Protein AF-A0A9D1AEM1-F1 (afdb_monomer_lite)

Radius of gyration: 35.92 Å; chains: 1; bounding box: 69×34×89 Å

Structure (mmCIF, N/CA/C/O backbone):
data_AF-A0A9D1AEM1-F1
#
_entry.id   AF-A0A9D1AEM1-F1
#
loop_
_atom_site.group_PDB
_atom_site.id
_atom_site.type_symbol
_atom_site.label_atom_id
_atom_site.label_alt_id
_atom_site.label_comp_id
_atom_site.label_asym_id
_atom_site.label_entity_id
_atom_site.label_seq_id
_atom_site.pdbx_PDB_ins_code
_atom_site.Cartn_x
_atom_site.Cartn_y
_atom_site.Cartn_z
_atom_site.occupancy
_atom_site.B_iso_or_equiv
_atom_site.auth_seq_id
_atom_site.auth_comp_id
_atom_site.auth_asym_id
_atom_site.auth_atom_id
_atom_site.pdbx_PDB_model_num
ATOM 1 N N . MET A 1 1 ? -1.790 3.942 17.265 1.00 52.81 1 MET A N 1
ATOM 2 C CA . MET A 1 1 ? -1.282 2.818 18.084 1.00 52.81 1 MET A CA 1
ATOM 3 C C . MET A 1 1 ? -2.485 2.008 18.513 1.00 52.81 1 MET A C 1
ATOM 5 O O . MET A 1 1 ? -3.349 2.574 19.169 1.00 52.81 1 MET A O 1
ATOM 9 N N . ALA A 1 2 ? -2.588 0.746 18.096 1.00 59.66 2 ALA A N 1
ATOM 10 C CA . ALA A 1 2 ? -3.672 -0.113 18.560 1.00 59.66 2 ALA A CA 1
ATOM 11 C C . ALA A 1 2 ? -3.522 -0.324 20.075 1.00 59.66 2 ALA A C 1
ATOM 13 O O . ALA A 1 2 ? -2.463 -0.741 20.543 1.00 59.66 2 ALA A O 1
ATOM 14 N N . LEU A 1 3 ? -4.557 0.016 20.840 1.00 67.25 3 LEU A N 1
ATOM 15 C CA . LEU A 1 3 ? -4.597 -0.224 22.279 1.00 67.25 3 LEU A CA 1
ATOM 16 C C . LEU A 1 3 ? -4.758 -1.732 22.514 1.00 67.25 3 LEU A C 1
ATOM 18 O O . LEU A 1 3 ? -5.859 -2.265 22.420 1.00 67.25 3 LEU A O 1
ATOM 22 N N . SER A 1 4 ? -3.663 -2.437 22.807 1.00 78.25 4 SER A N 1
ATOM 23 C CA . SER A 1 4 ? -3.726 -3.845 23.209 1.00 78.25 4 SER A CA 1
ATOM 24 C C . SER A 1 4 ? -4.130 -3.945 24.681 1.00 78.25 4 SER A C 1
ATOM 26 O O . SER A 1 4 ? -3.297 -3.786 25.576 1.00 78.25 4 SER A O 1
ATOM 28 N N . LEU A 1 5 ? -5.409 -4.197 24.942 1.00 83.56 5 LEU A N 1
ATOM 29 C CA . LEU A 1 5 ? -5.919 -4.470 26.286 1.00 83.56 5 LEU A CA 1
ATOM 30 C C . LEU A 1 5 ? -6.2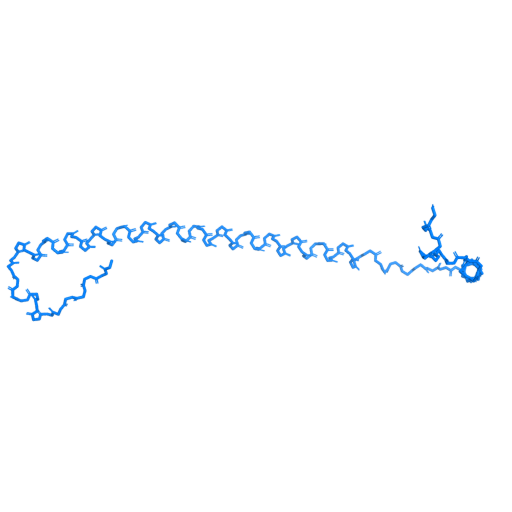31 -5.961 26.421 1.00 83.56 5 LEU A C 1
ATOM 32 O O . LEU A 1 5 ? -6.746 -6.577 25.492 1.00 83.56 5 LEU A O 1
ATOM 36 N N . SER A 1 6 ? -5.933 -6.541 27.586 1.00 87.38 6 SER A N 1
ATOM 37 C CA . SER A 1 6 ? -6.355 -7.916 27.893 1.00 87.38 6 SER A CA 1
ATOM 38 C C . SER A 1 6 ? -7.814 -7.960 28.354 1.00 87.38 6 SER A C 1
ATOM 40 O O . SER A 1 6 ? -8.319 -6.991 28.925 1.00 87.38 6 SER A O 1
ATOM 42 N N . GLU A 1 7 ? -8.481 -9.103 28.186 1.00 85.06 7 GLU A N 1
ATOM 43 C CA . GLU A 1 7 ? -9.870 -9.311 28.634 1.00 85.06 7 GLU A CA 1
ATOM 44 C C . GLU A 1 7 ? -10.050 -8.973 30.123 1.00 85.06 7 GLU A C 1
ATOM 46 O O . GLU A 1 7 ? -10.925 -8.191 30.485 1.00 85.06 7 GLU A O 1
ATOM 51 N N . LYS A 1 8 ? -9.116 -9.412 30.981 1.00 88.31 8 LYS A N 1
ATOM 52 C CA . LYS A 1 8 ? -9.105 -9.094 32.423 1.00 88.31 8 LYS A CA 1
ATOM 53 C C . LYS A 1 8 ? -8.998 -7.596 32.731 1.00 88.31 8 LYS A C 1
ATOM 55 O O . LYS A 1 8 ? -9.362 -7.166 33.825 1.00 88.31 8 LYS A O 1
ATOM 60 N N . GLN A 1 9 ? -8.423 -6.799 31.830 1.00 86.94 9 GLN A N 1
ATOM 61 C CA . GLN A 1 9 ? -8.361 -5.342 31.977 1.00 86.94 9 GLN A CA 1
ATOM 62 C C . GLN A 1 9 ? -9.646 -4.666 31.498 1.00 86.94 9 GLN A C 1
ATOM 64 O O . GLN A 1 9 ? -10.020 -3.638 32.060 1.00 86.94 9 GLN A O 1
ATOM 69 N N . LEU A 1 10 ? -10.327 -5.240 30.504 1.00 85.81 10 LEU A N 1
ATOM 70 C CA . LEU A 1 10 ? -11.618 -4.759 30.015 1.00 85.81 10 LEU A CA 1
ATOM 71 C C . LEU A 1 10 ? -12.739 -5.034 31.024 1.00 85.81 10 LEU A C 1
ATOM 73 O O . LEU A 1 10 ? -13.519 -4.132 31.311 1.00 85.81 10 LEU A O 1
ATOM 77 N N . GLU A 1 11 ? -12.762 -6.220 31.637 1.00 87.38 11 GLU A N 1
ATOM 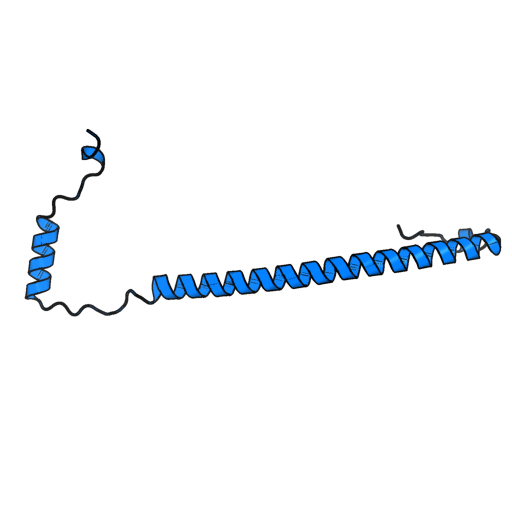78 C CA . GLU A 1 11 ? -13.756 -6.608 32.655 1.00 87.38 11 GLU A CA 1
ATOM 79 C C . GLU A 1 11 ? -13.760 -5.693 33.889 1.00 87.38 11 GLU A C 1
ATOM 81 O O . GLU A 1 11 ? -14.787 -5.513 34.538 1.00 87.38 11 GLU A O 1
ATOM 86 N N . LYS A 1 12 ? -12.611 -5.090 34.216 1.00 91.44 12 LYS A N 1
ATOM 87 C CA . LYS A 1 12 ? -12.465 -4.161 35.348 1.00 91.44 12 LYS A CA 1
ATOM 88 C C . LYS A 1 12 ? -12.922 -2.736 35.032 1.00 91.44 12 LYS A C 1
ATOM 90 O O . LYS A 1 12 ? -12.994 -1.916 35.947 1.00 91.44 12 LYS A O 1
ATOM 95 N N . ARG A 1 13 ? -13.174 -2.406 33.761 1.00 90.81 13 ARG A N 1
ATOM 96 C CA . ARG A 1 13 ? -13.575 -1.057 33.343 1.00 90.81 13 ARG A CA 1
ATOM 97 C C . ARG A 1 13 ? -15.083 -0.882 33.404 1.00 90.81 13 ARG A C 1
ATOM 99 O O . ARG A 1 13 ? -15.859 -1.804 33.172 1.00 90.81 13 ARG A O 1
ATOM 106 N N . ASN A 1 14 ? -15.503 0.345 33.694 1.00 93.31 14 ASN A N 1
ATOM 107 C CA . ASN A 1 14 ? -16.916 0.689 33.677 1.00 93.31 14 ASN A CA 1
ATOM 108 C C . ASN A 1 14 ? -17.424 0.843 32.225 1.00 93.31 14 ASN A C 1
ATOM 110 O O . ASN A 1 14 ? -16.656 1.021 31.275 1.00 93.31 14 ASN A O 1
ATOM 114 N N . LYS A 1 15 ? -18.750 0.824 32.055 1.00 92.00 15 LYS A N 1
ATOM 115 C CA . LYS A 1 15 ? -19.400 0.933 30.738 1.00 92.00 15 LYS A CA 1
ATOM 116 C C . LYS A 1 15 ? -19.024 2.213 29.976 1.00 92.00 15 LYS A C 1
ATOM 118 O O . LYS A 1 15 ? -18.916 2.176 28.754 1.00 92.00 15 LYS A O 1
ATOM 123 N N . LYS A 1 16 ? -18.837 3.339 30.672 1.00 94.50 16 LYS A N 1
ATOM 124 C CA . LYS A 1 16 ? -18.498 4.630 30.052 1.00 94.50 16 LYS A CA 1
ATOM 125 C C . LYS A 1 16 ? -17.087 4.603 29.459 1.00 94.50 16 LYS A C 1
ATOM 127 O O . LYS A 1 16 ? -16.907 5.015 28.318 1.00 94.50 16 LYS A O 1
ATOM 132 N N . ASP A 1 17 ? -16.125 4.064 30.199 1.00 91.06 17 ASP A N 1
ATOM 133 C CA . ASP A 1 17 ? -14.729 3.958 29.779 1.00 91.06 17 ASP A CA 1
ATOM 134 C C . ASP A 1 17 ? -14.585 3.011 28.584 1.00 91.06 17 ASP A C 1
ATOM 136 O O . ASP A 1 17 ? -13.818 3.286 27.666 1.00 91.06 17 ASP A O 1
ATOM 140 N N . LEU A 1 18 ? -15.353 1.914 28.569 1.00 90.88 18 LEU A N 1
ATOM 141 C CA . LEU A 1 18 ? -15.396 0.983 27.438 1.00 90.88 18 LEU A CA 1
ATOM 142 C C . LEU A 1 18 ? -15.964 1.640 26.173 1.00 90.88 18 LEU A C 1
ATOM 144 O O . LEU A 1 18 ? -15.404 1.472 25.092 1.00 90.88 18 LEU A O 1
ATOM 148 N N . LEU A 1 19 ? -17.040 2.424 26.300 1.00 94.00 19 LEU A N 1
ATOM 149 C CA . LEU A 1 19 ? -17.605 3.173 25.172 1.00 94.00 19 LEU A CA 1
ATOM 150 C C . LEU A 1 19 ? -16.625 4.222 24.638 1.00 94.00 19 LEU A C 1
ATOM 152 O O . LEU A 1 19 ? -16.512 4.392 23.427 1.00 94.00 19 LEU A O 1
ATOM 156 N N . GLN A 1 20 ? -15.899 4.907 25.521 1.00 93.56 20 GLN A N 1
ATOM 157 C CA . GLN A 1 20 ? -14.900 5.885 25.107 1.00 93.56 20 GLN A CA 1
ATOM 158 C C . GLN A 1 20 ? -13.725 5.222 24.372 1.00 93.56 20 GLN A C 1
ATOM 160 O O . GLN A 1 20 ? -13.351 5.687 23.297 1.00 93.56 20 GLN A O 1
ATOM 165 N N . LEU A 1 21 ? -13.212 4.101 24.892 1.00 91.50 21 LEU A N 1
ATOM 166 C CA . LEU A 1 21 ? -12.172 3.305 24.230 1.00 91.50 21 LEU A CA 1
ATOM 167 C C . LEU A 1 21 ? -12.604 2.842 22.834 1.00 91.50 21 LEU A C 1
ATOM 169 O O . LEU A 1 21 ? -11.819 2.922 21.891 1.00 91.50 21 LEU A O 1
ATOM 173 N N . LEU A 1 22 ? -13.854 2.392 22.687 1.00 90.94 22 L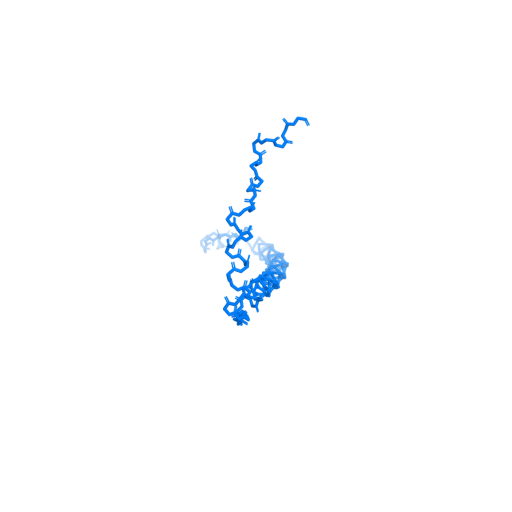EU A N 1
ATOM 174 C CA . LEU A 1 22 ? -14.394 1.983 21.391 1.00 90.94 22 LEU A CA 1
ATOM 175 C C . LEU A 1 22 ? -14.417 3.153 20.399 1.00 90.94 22 LEU A C 1
ATOM 177 O O . LEU A 1 22 ? -13.947 3.010 19.273 1.00 90.94 22 LEU A O 1
ATOM 181 N N . LEU A 1 23 ? -14.908 4.321 20.821 1.00 94.50 23 LEU A N 1
ATOM 182 C CA . LEU A 1 23 ? -14.960 5.514 19.972 1.00 94.50 23 LEU A CA 1
ATOM 183 C C . LEU A 1 23 ? -13.564 5.998 19.559 1.00 94.50 23 LEU A C 1
ATOM 185 O O . LEU A 1 23 ? -13.370 6.416 18.419 1.00 94.50 23 LEU A O 1
ATOM 189 N N . GLU A 1 24 ? -12.593 5.952 20.470 1.00 92.50 24 GLU A N 1
ATOM 190 C CA . GLU A 1 24 ? -11.196 6.289 20.177 1.00 92.50 24 GLU A CA 1
ATOM 191 C C . GLU A 1 24 ? -10.579 5.294 19.185 1.00 92.50 24 GLU A C 1
ATOM 193 O O . GLU A 1 24 ? -9.927 5.713 18.226 1.00 92.50 24 GLU A O 1
ATOM 198 N N . SER A 1 25 ? -10.850 3.995 19.357 1.00 90.56 25 SER A N 1
ATOM 199 C CA . SER A 1 25 ? -10.413 2.950 18.428 1.00 90.56 25 SER A CA 1
ATOM 200 C C . SER A 1 25 ? -10.980 3.179 17.028 1.00 90.56 25 SER A C 1
ATOM 202 O O . SER A 1 25 ? -10.212 3.203 16.069 1.00 90.56 25 SER A O 1
ATOM 204 N N . MET A 1 26 ? -12.288 3.428 16.907 1.00 92.19 26 MET A N 1
ATOM 205 C CA . MET A 1 26 ? -12.946 3.684 15.619 1.00 92.19 26 MET A CA 1
ATOM 206 C C . MET A 1 26 ? -12.355 4.900 14.898 1.00 92.19 26 MET A C 1
ATOM 208 O O . MET A 1 26 ? -12.023 4.815 13.720 1.00 92.19 26 MET A O 1
ATOM 212 N N . ARG A 1 27 ? -12.134 6.019 15.604 1.00 93.31 27 ARG A N 1
ATOM 213 C CA . ARG A 1 27 ? -11.478 7.198 15.005 1.00 93.31 27 ARG A CA 1
ATOM 214 C C . ARG A 1 27 ? -10.057 6.892 14.547 1.00 93.31 27 ARG A C 1
ATOM 216 O O . ARG A 1 27 ? -9.628 7.373 13.502 1.00 93.31 27 ARG A O 1
ATOM 223 N N . SER A 1 28 ? -9.313 6.115 15.335 1.00 90.81 28 SER A N 1
ATOM 224 C CA . SER A 1 28 ? -7.951 5.727 14.963 1.00 90.81 28 SER A CA 1
ATOM 225 C C . SER A 1 28 ? -7.927 4.829 13.724 1.00 90.81 28 SER A C 1
ATOM 227 O O . SER A 1 28 ? -7.027 4.956 12.898 1.00 90.81 28 SER A O 1
ATOM 229 N N . GLU A 1 29 ? -8.933 3.967 13.566 1.00 93.88 29 GLU A N 1
ATOM 230 C CA . GLU A 1 29 ? -9.093 3.107 12.399 1.00 93.88 29 GLU A CA 1
ATOM 231 C C . GLU A 1 29 ? -9.429 3.921 11.145 1.00 93.88 29 GLU A C 1
ATOM 233 O O . GLU A 1 29 ? -8.777 3.740 10.119 1.00 93.88 29 GLU A O 1
ATOM 238 N N . GLU A 1 30 ? -10.361 4.873 11.231 1.00 95.31 30 GLU A N 1
ATOM 239 C CA . GLU A 1 30 ? -10.673 5.793 10.127 1.00 95.31 30 GLU A CA 1
ATOM 240 C C . GLU A 1 30 ? -9.440 6.581 9.660 1.00 95.31 30 GLU A C 1
ATOM 242 O O . GLU A 1 30 ? -9.215 6.750 8.460 1.00 95.31 30 GLU A O 1
ATOM 247 N N . GLU A 1 31 ? -8.615 7.057 10.594 1.00 95.44 31 GLU A N 1
ATOM 248 C CA . GLU A 1 31 ? -7.388 7.784 10.262 1.00 95.44 31 GLU A CA 1
ATOM 249 C C . GLU A 1 31 ? -6.351 6.873 9.589 1.00 95.44 31 GLU A C 1
ATOM 251 O O . GLU A 1 31 ? -5.761 7.241 8.572 1.00 95.44 31 GLU A O 1
ATOM 256 N N . LEU A 1 32 ? -6.177 5.647 10.093 1.00 96.12 32 LEU A N 1
ATOM 257 C CA . LEU A 1 32 ? -5.312 4.650 9.460 1.00 96.12 32 LEU A CA 1
ATOM 258 C C . LEU A 1 32 ? -5.794 4.288 8.052 1.00 96.12 32 LEU A C 1
ATOM 260 O O . LEU A 1 32 ? -4.975 4.156 7.145 1.00 96.12 32 LEU A O 1
ATOM 264 N N . GLN A 1 33 ? -7.106 4.178 7.835 1.00 96.38 33 GLN A N 1
ATOM 265 C CA . GLN A 1 33 ? -7.671 3.922 6.509 1.00 96.38 33 GLN A CA 1
ATOM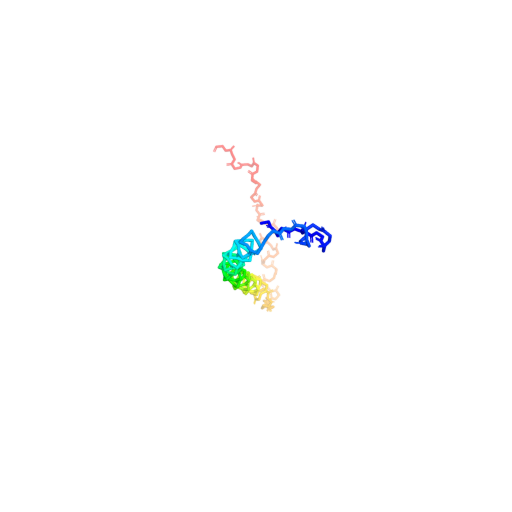 266 C C . GLN A 1 33 ? -7.363 5.060 5.526 1.00 96.38 33 GLN A C 1
ATOM 268 O O . GLN A 1 33 ? -7.001 4.793 4.378 1.00 96.38 33 GLN A O 1
ATOM 273 N N . LYS A 1 34 ? -7.429 6.325 5.964 1.00 97.19 34 LYS A N 1
ATOM 274 C CA . LYS A 1 34 ? -7.027 7.475 5.132 1.00 97.19 34 LYS A CA 1
ATOM 275 C C . LYS A 1 34 ? -5.542 7.426 4.781 1.00 97.19 34 LYS A C 1
ATOM 277 O O . LYS A 1 34 ? -5.187 7.611 3.619 1.00 97.19 34 LYS A O 1
ATOM 282 N N . GLN A 1 35 ? -4.683 7.137 5.757 1.00 97.31 35 GLN A N 1
ATOM 283 C CA . GLN A 1 35 ? -3.239 7.014 5.531 1.00 97.31 35 GLN A CA 1
ATOM 284 C C . GLN A 1 35 ? -2.912 5.873 4.561 1.00 97.31 35 GLN A C 1
ATOM 286 O O . GLN A 1 35 ? -2.113 6.054 3.642 1.00 97.31 35 GLN A O 1
ATOM 291 N N . LEU A 1 36 ? -3.580 4.725 4.706 1.00 97.75 36 LEU A N 1
ATOM 292 C CA . LEU A 1 36 ? -3.451 3.601 3.780 1.00 97.75 36 LEU A CA 1
ATOM 293 C C . LEU A 1 36 ? -3.889 3.971 2.361 1.00 97.75 36 LEU A C 1
ATOM 295 O O . LEU A 1 36 ? -3.218 3.585 1.407 1.00 97.75 36 LEU A O 1
ATOM 299 N N . ALA A 1 37 ? -4.967 4.742 2.201 1.00 98.06 37 ALA A N 1
ATOM 300 C CA . ALA A 1 37 ? -5.422 5.191 0.888 1.00 98.06 37 ALA A CA 1
ATOM 301 C C . ALA A 1 37 ? -4.395 6.105 0.196 1.00 98.06 37 ALA A C 1
ATOM 303 O O . ALA A 1 37 ? -4.139 5.945 -0.999 1.00 98.06 37 ALA A O 1
ATOM 304 N N . VAL A 1 38 ? -3.770 7.022 0.946 1.00 98.12 38 VAL A N 1
ATOM 305 C CA . VAL A 1 38 ? -2.699 7.892 0.431 1.00 98.12 38 VAL A CA 1
ATOM 306 C C . VAL A 1 38 ? -1.489 7.061 0.002 1.00 98.12 38 VAL A C 1
ATOM 308 O O . VAL A 1 38 ? -1.061 7.158 -1.147 1.00 98.12 38 VAL A O 1
ATOM 311 N N . LEU A 1 39 ? -0.996 6.179 0.875 1.00 98.31 39 LEU A N 1
ATOM 312 C CA . LEU A 1 39 ? 0.148 5.310 0.580 1.00 98.31 39 LEU A CA 1
ATOM 313 C C . LEU A 1 39 ? -0.115 4.384 -0.615 1.00 98.31 39 LEU A C 1
ATOM 315 O O . LEU A 1 39 ? 0.761 4.185 -1.454 1.00 98.31 39 LEU A O 1
ATOM 319 N N . ALA A 1 40 ? -1.328 3.842 -0.737 1.00 98.12 40 ALA A N 1
ATOM 320 C CA . ALA A 1 40 ? -1.710 3.015 -1.877 1.00 98.12 40 ALA A CA 1
ATOM 321 C C . ALA A 1 40 ? -1.704 3.811 -3.194 1.00 98.12 40 ALA A C 1
ATOM 323 O O . ALA A 1 40 ? -1.260 3.300 -4.227 1.00 98.12 40 ALA A O 1
ATOM 324 N N . ALA A 1 41 ? -2.164 5.066 -3.172 1.00 98.19 41 ALA A N 1
ATOM 325 C CA . ALA A 1 41 ? -2.124 5.945 -4.336 1.00 98.19 41 ALA A CA 1
ATOM 326 C C . ALA A 1 41 ? -0.683 6.310 -4.729 1.00 98.19 41 ALA A C 1
ATOM 328 O O . ALA A 1 41 ? -0.339 6.265 -5.914 1.00 98.19 41 ALA A O 1
ATOM 329 N N . GLU A 1 42 ? 0.171 6.613 -3.750 1.00 98.25 42 GLU A N 1
ATOM 330 C CA . GLU A 1 42 ? 1.596 6.877 -3.968 1.00 98.25 42 GLU A CA 1
ATOM 331 C C . GLU A 1 42 ? 2.310 5.658 -4.551 1.00 98.25 42 GLU A C 1
ATOM 333 O O . GLU A 1 42 ? 2.988 5.785 -5.569 1.00 98.25 42 GLU A O 1
ATOM 338 N N . LEU A 1 43 ? 2.086 4.467 -3.989 1.00 98.38 43 LEU A N 1
ATOM 339 C CA . LEU A 1 43 ? 2.653 3.216 -4.494 1.00 98.38 43 LEU A CA 1
ATOM 340 C C . LEU A 1 43 ? 2.217 2.928 -5.938 1.00 98.38 43 LEU A C 1
ATOM 342 O O . LEU A 1 43 ? 3.014 2.500 -6.772 1.00 98.38 43 LEU A O 1
ATOM 346 N N . LYS A 1 44 ? 0.945 3.180 -6.268 1.00 98.25 44 LYS A N 1
ATOM 347 C CA . LYS A 1 44 ? 0.454 3.030 -7.642 1.00 98.25 44 LYS A CA 1
ATOM 348 C C . LYS A 1 44 ? 1.164 3.998 -8.590 1.00 98.25 44 LYS A C 1
ATOM 350 O O . LYS A 1 44 ? 1.564 3.595 -9.682 1.00 98.25 44 LYS A O 1
ATOM 355 N N . ARG A 1 45 ? 1.347 5.254 -8.172 1.00 98.25 45 ARG A N 1
ATOM 356 C CA . ARG A 1 45 ? 2.043 6.280 -8.957 1.00 98.25 45 ARG A CA 1
ATOM 357 C C . ARG A 1 45 ? 3.516 5.931 -9.173 1.00 98.25 45 ARG A C 1
ATOM 359 O O . ARG A 1 45 ? 3.993 6.047 -10.299 1.00 98.25 45 ARG A O 1
ATOM 366 N N . THR A 1 46 ? 4.230 5.492 -8.138 1.00 97.94 46 THR A N 1
ATOM 367 C CA . THR A 1 46 ? 5.649 5.119 -8.252 1.00 97.94 46 THR A CA 1
ATOM 368 C C . THR A 1 46 ? 5.836 3.896 -9.145 1.00 97.94 46 THR A C 1
ATOM 370 O O . THR A 1 46 ? 6.726 3.897 -9.993 1.00 97.94 46 THR A O 1
ATOM 373 N N . ASN A 1 47 ? 4.952 2.899 -9.054 1.00 98.31 47 ASN A N 1
ATOM 374 C CA . ASN A 1 47 ? 4.966 1.747 -9.959 1.00 98.31 47 ASN A CA 1
ATOM 375 C C . ASN A 1 47 ? 4.760 2.154 -11.425 1.00 98.31 47 ASN A C 1
ATOM 377 O O . ASN A 1 47 ? 5.489 1.686 -12.298 1.00 98.31 47 ASN A O 1
ATOM 381 N N . GLN A 1 48 ? 3.821 3.063 -11.704 1.00 97.88 48 GLN A N 1
ATOM 382 C CA . GLN A 1 48 ? 3.624 3.598 -13.057 1.00 97.88 48 GLN A CA 1
ATOM 383 C C . GLN A 1 48 ? 4.856 4.365 -13.554 1.00 97.88 48 GLN A C 1
ATOM 385 O O . GLN A 1 48 ? 5.261 4.215 -14.705 1.00 97.88 48 GLN A O 1
ATOM 390 N N . GLN A 1 49 ? 5.485 5.166 -12.690 1.00 97.75 49 GLN A N 1
ATOM 391 C CA . GLN A 1 49 ? 6.726 5.867 -13.027 1.00 97.75 49 GLN A CA 1
ATOM 392 C C . GLN A 1 49 ? 7.864 4.896 -13.351 1.00 97.75 49 GLN A C 1
ATOM 394 O O . GLN A 1 49 ? 8.577 5.108 -14.330 1.00 97.75 49 GLN A O 1
ATOM 399 N N . MET A 1 50 ? 8.000 3.816 -12.581 1.00 97.75 50 MET A N 1
ATOM 400 C CA . MET A 1 50 ? 8.991 2.774 -12.839 1.00 97.75 50 MET A CA 1
ATOM 401 C C . MET A 1 50 ? 8.750 2.089 -14.189 1.00 97.75 50 MET A C 1
ATOM 403 O O . MET A 1 50 ? 9.689 1.931 -14.962 1.00 97.75 50 MET A O 1
ATOM 407 N N . GLN A 1 51 ? 7.502 1.739 -14.513 1.00 96.38 51 GLN A N 1
ATOM 408 C CA . GLN A 1 51 ? 7.158 1.150 -15.813 1.00 96.38 51 GLN A CA 1
ATOM 409 C C . GLN A 1 51 ? 7.548 2.067 -16.977 1.00 96.38 51 GLN A C 1
ATOM 411 O O . GLN A 1 51 ? 8.237 1.625 -17.892 1.00 96.38 51 GLN A O 1
ATOM 416 N N . MET A 1 52 ? 7.212 3.358 -16.903 1.00 96.31 52 MET A N 1
ATOM 417 C CA . MET A 1 52 ? 7.606 4.326 -17.934 1.00 96.31 52 MET A CA 1
ATOM 418 C C . MET A 1 52 ? 9.130 4.453 -18.074 1.00 96.31 52 MET A C 1
ATOM 420 O O . MET A 1 52 ? 9.640 4.623 -19.181 1.00 96.31 52 MET A O 1
ATOM 424 N N . LEU A 1 53 ? 9.878 4.401 -16.966 1.00 96.50 53 LEU A N 1
ATOM 425 C CA . LEU A 1 53 ? 11.342 4.430 -17.007 1.00 96.50 53 LEU A CA 1
ATOM 426 C C . LEU A 1 53 ? 11.912 3.177 -17.678 1.00 96.50 53 LEU A C 1
ATOM 428 O O . LEU A 1 53 ? 12.822 3.300 -18.495 1.00 96.50 53 LEU A O 1
ATOM 432 N N . LEU A 1 54 ? 11.358 2.000 -17.381 1.00 96.50 54 LEU A N 1
ATOM 433 C CA . LEU A 1 54 ? 11.753 0.742 -18.017 1.00 96.50 54 LEU A CA 1
ATOM 434 C C . LEU A 1 54 ? 11.453 0.745 -19.520 1.00 96.50 54 LEU A C 1
ATOM 436 O O . LEU A 1 54 ? 12.298 0.338 -20.312 1.00 96.50 54 LEU A O 1
ATOM 440 N N . GLU A 1 55 ? 10.293 1.255 -19.934 1.00 94.94 55 GLU A N 1
ATOM 441 C CA . GLU A 1 55 ? 9.955 1.409 -21.353 1.00 94.94 55 GLU A CA 1
ATOM 442 C C . GLU A 1 55 ? 10.947 2.330 -22.072 1.00 94.94 55 GLU A C 1
ATOM 444 O O . GLU A 1 55 ? 11.490 1.965 -23.114 1.00 94.94 55 GLU A O 1
ATOM 449 N N . LYS A 1 56 ? 11.254 3.497 -21.489 1.00 92.69 56 LYS A N 1
ATOM 450 C CA . LYS A 1 56 ? 12.251 4.426 -22.044 1.00 92.69 56 LYS A CA 1
ATOM 451 C C . LYS A 1 56 ? 13.643 3.808 -22.120 1.00 92.69 56 LYS A C 1
ATOM 453 O O . LYS A 1 56 ? 14.340 4.015 -23.110 1.00 92.69 56 LYS A O 1
ATOM 458 N N . TRP A 1 57 ? 14.042 3.057 -21.096 1.00 92.62 57 TRP A N 1
ATOM 459 C CA . TRP A 1 57 ? 15.311 2.337 -21.087 1.00 92.62 57 TRP A CA 1
ATOM 460 C C . TRP A 1 57 ? 15.387 1.332 -22.239 1.00 92.62 57 TRP A C 1
ATOM 462 O O . TRP A 1 57 ? 16.356 1.338 -22.996 1.00 92.62 57 TRP A O 1
ATOM 472 N N . ASN A 1 58 ? 14.340 0.525 -22.419 1.00 89.75 58 ASN A N 1
ATOM 473 C CA . ASN A 1 58 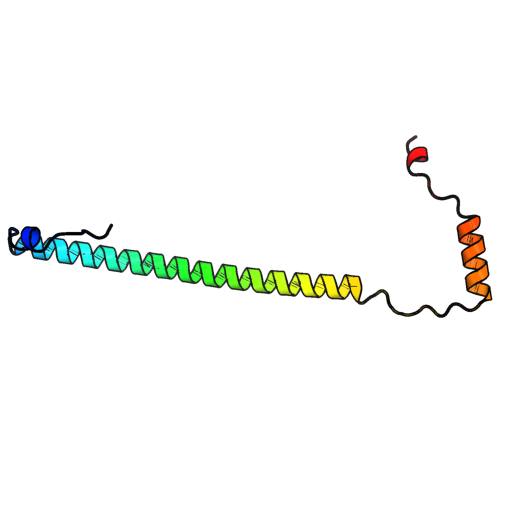? 14.271 -0.460 -23.496 1.00 89.75 58 ASN A CA 1
ATOM 474 C C . ASN A 1 58 ? 14.316 0.202 -24.881 1.00 89.75 58 ASN A C 1
ATOM 476 O O . ASN A 1 58 ? 15.011 -0.290 -25.767 1.00 89.75 58 ASN A O 1
ATOM 480 N N . LEU A 1 59 ? 13.630 1.337 -25.064 1.00 88.31 59 LEU A N 1
ATOM 481 C CA . LEU A 1 59 ? 13.682 2.109 -26.309 1.00 88.31 59 LEU A CA 1
ATOM 482 C C . LEU A 1 59 ? 15.085 2.661 -26.582 1.00 88.31 59 LEU A C 1
ATOM 484 O O . LEU A 1 59 ? 15.606 2.469 -27.675 1.00 88.31 59 LEU A O 1
ATOM 488 N N . ALA A 1 60 ? 15.730 3.279 -25.590 1.00 86.19 60 ALA A N 1
ATOM 489 C CA . ALA A 1 60 ? 17.090 3.797 -25.739 1.00 86.19 60 ALA A CA 1
ATOM 490 C C . ALA A 1 60 ? 18.104 2.676 -26.031 1.00 86.19 60 ALA A C 1
ATOM 492 O O . ALA A 1 60 ? 19.028 2.853 -26.824 1.00 86.19 60 ALA A O 1
ATOM 493 N N . GLN A 1 61 ? 17.921 1.500 -25.423 1.00 81.06 61 GLN A N 1
ATOM 494 C CA . GLN A 1 61 ? 18.714 0.316 -25.731 1.00 81.06 61 GLN A CA 1
ATOM 495 C C . GLN A 1 61 ? 18.485 -0.132 -27.183 1.00 81.06 61 GLN A C 1
ATOM 497 O O . GLN A 1 61 ? 19.452 -0.342 -27.913 1.00 81.06 61 GLN A O 1
ATOM 502 N N . ALA A 1 62 ? 17.233 -0.219 -27.634 1.00 76.12 62 ALA A N 1
ATOM 503 C CA . ALA A 1 62 ? 16.908 -0.577 -29.012 1.00 76.12 62 ALA A CA 1
ATOM 504 C C . ALA A 1 62 ? 17.452 0.440 -30.032 1.00 76.12 62 ALA A C 1
ATOM 506 O O . ALA A 1 62 ? 17.988 0.035 -31.056 1.00 76.12 62 ALA A O 1
ATOM 507 N N . GLU A 1 63 ? 17.399 1.746 -29.758 1.00 67.81 63 GLU A N 1
ATOM 508 C CA . GLU A 1 63 ? 17.982 2.771 -30.637 1.00 67.81 63 GLU A CA 1
ATOM 509 C C . GLU A 1 63 ? 19.514 2.699 -30.696 1.00 67.81 63 GLU A C 1
ATOM 511 O O . GLU A 1 63 ? 20.104 2.921 -31.755 1.00 67.81 63 GLU A O 1
ATOM 516 N N . ARG A 1 64 ? 20.163 2.362 -29.574 1.00 61.41 64 ARG A N 1
ATOM 517 C CA . ARG A 1 64 ? 21.625 2.251 -29.473 1.00 61.41 64 ARG A CA 1
ATOM 518 C C . ARG A 1 64 ? 22.174 0.972 -30.110 1.00 61.41 64 ARG A C 1
ATOM 520 O O . ARG A 1 64 ? 23.258 1.015 -30.681 1.00 61.41 64 ARG A O 1
ATOM 527 N N . PHE A 1 65 ? 21.447 -0.143 -30.024 1.00 53.03 65 PHE A N 1
ATOM 528 C CA . PHE A 1 65 ? 21.871 -1.444 -30.563 1.00 53.03 65 PHE A CA 1
ATOM 529 C C . PHE A 1 65 ? 21.214 -1.812 -31.905 1.00 53.03 65 PHE A C 1
ATOM 531 O O . PHE A 1 65 ? 21.703 -2.697 -32.595 1.00 53.03 65 PHE A O 1
ATOM 538 N N . GLY A 1 66 ? 20.140 -1.132 -32.311 1.00 51.09 66 GLY A N 1
ATOM 539 C CA . GLY A 1 66 ? 19.410 -1.392 -33.559 1.00 51.09 66 GLY A CA 1
ATOM 540 C C . GLY A 1 66 ? 19.922 -0.623 -34.779 1.00 51.09 66 GLY A C 1
ATOM 541 O O . GLY A 1 66 ? 19.396 -0.808 -35.871 1.00 51.09 66 GLY A O 1
ATOM 542 N N . ARG A 1 67 ? 20.932 0.244 -34.619 1.00 53.12 67 ARG A N 1
ATOM 543 C CA . ARG A 1 67 ? 21.508 1.047 -35.714 1.00 53.12 67 ARG A CA 1
ATOM 544 C C . ARG A 1 67 ? 22.825 0.509 -36.286 1.00 53.12 67 ARG A C 1
ATOM 546 O O . ARG A 1 67 ? 23.334 1.114 -37.220 1.00 53.12 67 ARG A O 1
ATOM 553 N N . SER A 1 68 ? 23.393 -0.584 -35.762 1.00 53.81 68 SER A N 1
ATOM 554 C CA . SER A 1 68 ? 24.752 -1.022 -36.140 1.00 53.81 68 SER A CA 1
ATOM 555 C C . SER A 1 68 ? 24.861 -2.403 -36.802 1.00 53.81 68 SER A C 1
ATOM 557 O O . SER A 1 68 ? 25.883 -3.066 -36.639 1.00 53.81 68 SER A O 1
ATOM 559 N N . SER A 1 69 ? 23.857 -2.869 -37.547 1.00 54.00 69 SER A N 1
ATOM 560 C CA . SER A 1 69 ? 24.051 -4.076 -38.372 1.00 54.00 69 SER A CA 1
ATOM 561 C C . SER A 1 69 ? 23.494 -3.958 -39.786 1.00 54.00 69 SER A C 1
ATOM 563 O O . SER A 1 69 ? 23.022 -4.940 -40.357 1.00 54.00 69 SER A O 1
ATOM 565 N N . GLU A 1 70 ? 23.563 -2.772 -40.382 1.00 54.38 70 GLU A N 1
ATOM 566 C CA . GLU A 1 70 ? 23.684 -2.772 -41.834 1.00 54.38 70 GLU A CA 1
ATOM 567 C C . GLU A 1 70 ? 25.119 -3.233 -42.117 1.00 54.38 70 GLU A C 1
ATOM 569 O O . GLU A 1 70 ? 26.072 -2.506 -41.832 1.00 54.38 70 GLU A O 1
ATOM 574 N N . GLU A 1 71 ? 25.293 -4.487 -42.549 1.00 59.03 71 GLU A N 1
ATOM 575 C CA . GLU A 1 71 ? 26.574 -4.928 -43.103 1.00 59.03 71 GLU A CA 1
ATOM 576 C C . GLU A 1 71 ? 26.890 -3.994 -44.272 1.00 59.03 71 GLU A C 1
ATOM 578 O O . GLU A 1 71 ? 26.302 -4.097 -45.352 1.00 59.03 71 GLU A O 1
ATOM 583 N N . MET A 1 72 ? 27.788 -3.032 -44.047 1.00 61.78 72 MET A N 1
ATOM 584 C CA . MET A 1 72 ? 28.328 -2.233 -45.133 1.00 61.78 72 MET A CA 1
ATOM 585 C C . MET A 1 72 ? 29.176 -3.162 -45.996 1.00 61.78 72 MET A C 1
ATOM 587 O O . MET A 1 72 ? 30.324 -3.469 -45.678 1.00 61.78 72 MET A O 1
ATOM 591 N N . ASN A 1 73 ? 28.581 -3.619 -47.094 1.00 63.00 73 ASN A N 1
ATOM 592 C CA . ASN A 1 73 ? 29.287 -4.297 -48.169 1.00 63.00 73 ASN A CA 1
ATOM 593 C C . ASN A 1 73 ? 30.156 -3.269 -48.897 1.00 63.00 73 ASN A C 1
ATOM 595 O O . ASN A 1 73 ? 29.747 -2.682 -49.898 1.00 63.00 73 ASN A O 1
ATOM 599 N N . TYR A 1 74 ? 31.344 -3.018 -48.360 1.00 70.38 74 TYR A N 1
ATOM 600 C CA . TYR A 1 74 ? 32.383 -2.296 -49.078 1.00 70.38 74 TYR A CA 1
ATOM 601 C C . TYR A 1 74 ? 32.899 -3.175 -50.215 1.00 70.38 74 TYR A C 1
ATOM 603 O O . TYR A 1 74 ? 33.146 -4.370 -50.031 1.00 70.38 74 TYR A O 1
ATOM 611 N N . ASP A 1 75 ? 33.083 -2.593 -51.396 1.00 79.62 75 ASP A N 1
ATOM 612 C CA . ASP A 1 75 ? 33.838 -3.278 -52.433 1.00 79.62 75 ASP A CA 1
ATOM 613 C C . ASP A 1 75 ? 35.321 -3.379 -52.023 1.00 79.62 75 ASP A C 1
ATOM 615 O O . ASP A 1 75 ? 35.829 -2.645 -51.170 1.00 79.62 75 ASP A O 1
ATOM 619 N N . SER A 1 76 ? 36.048 -4.325 -52.618 1.00 76.50 76 SER A N 1
ATOM 620 C CA . SER A 1 76 ? 37.438 -4.582 -52.223 1.00 76.50 76 SER A CA 1
ATOM 621 C C . SER A 1 76 ? 38.355 -3.363 -52.406 1.00 76.50 76 SER A C 1
ATOM 623 O O . SER A 1 76 ? 39.404 -3.305 -51.768 1.00 76.50 76 SER A O 1
ATOM 625 N N . GLN A 1 77 ? 37.989 -2.404 -53.265 1.00 77.69 77 GLN A N 1
ATOM 626 C CA . GLN A 1 77 ? 38.767 -1.185 -53.495 1.00 77.69 77 GLN A CA 1
ATOM 627 C C . GLN A 1 77 ? 38.533 -0.146 -52.395 1.00 77.69 77 GLN A C 1
ATOM 629 O O . GLN A 1 77 ? 39.494 0.441 -51.899 1.00 77.69 77 GLN A O 1
ATOM 634 N N . THR A 1 78 ? 37.286 0.052 -51.969 1.00 78.75 78 THR A N 1
ATOM 635 C CA . THR A 1 78 ? 36.954 0.924 -50.835 1.00 78.75 78 THR A CA 1
ATOM 636 C C . THR A 1 78 ? 37.557 0.399 -49.540 1.00 78.75 78 THR A C 1
ATOM 638 O O . THR A 1 78 ? 38.077 1.196 -48.763 1.00 78.75 78 THR A O 1
ATOM 641 N N . TYR A 1 79 ? 37.603 -0.922 -49.345 1.00 79.00 79 TYR A N 1
ATOM 642 C CA . TYR A 1 79 ? 38.261 -1.519 -48.178 1.00 79.00 79 TYR A CA 1
ATOM 643 C C . TYR A 1 79 ? 39.766 -1.212 -48.132 1.00 79.00 79 TYR A C 1
ATOM 645 O O . TYR A 1 79 ? 40.283 -0.774 -47.107 1.00 79.00 79 TYR A O 1
ATOM 653 N N . GLN A 1 80 ? 40.459 -1.353 -49.267 1.00 78.69 80 GLN A N 1
ATOM 654 C CA . GLN A 1 80 ? 41.887 -1.031 -49.380 1.00 78.69 80 GLN A CA 1
ATOM 655 C C . GLN A 1 80 ? 42.169 0.459 -49.154 1.00 78.69 80 GLN A C 1
ATOM 657 O O . GLN A 1 80 ? 43.170 0.818 -48.535 1.00 78.69 80 GLN A O 1
ATOM 662 N N . GLN A 1 81 ? 41.288 1.340 -49.636 1.00 80.44 81 GLN A N 1
ATOM 663 C CA . GLN A 1 81 ? 41.414 2.782 -49.412 1.00 80.44 81 GLN A CA 1
ATOM 664 C C . GLN A 1 81 ? 41.184 3.159 -47.946 1.00 80.44 81 GLN A C 1
ATOM 666 O O . GLN A 1 81 ? 41.899 4.013 -47.425 1.00 80.44 81 GLN A O 1
ATOM 671 N N . LEU A 1 82 ? 40.235 2.508 -47.271 1.00 79.19 82 LEU A N 1
ATOM 672 C CA . LEU A 1 82 ? 40.002 2.667 -45.837 1.00 79.19 82 LEU A CA 1
ATOM 673 C C . LEU A 1 82 ? 41.190 2.170 -45.008 1.00 79.19 82 LEU A C 1
ATOM 675 O O . LEU A 1 82 ? 41.614 2.877 -44.100 1.00 79.19 82 LEU A O 1
ATOM 679 N N . GLU A 1 83 ? 41.778 1.019 -45.341 1.00 78.31 83 GLU A N 1
ATOM 680 C CA . GLU A 1 83 ? 42.996 0.534 -44.676 1.00 78.31 83 GLU A CA 1
ATOM 681 C C . GLU A 1 83 ? 44.163 1.511 -44.838 1.00 78.31 83 GLU A C 1
ATOM 683 O O . GLU A 1 83 ? 44.835 1.834 -43.857 1.00 78.31 83 GLU A O 1
ATOM 688 N N . LEU A 1 84 ? 44.373 2.042 -46.048 1.00 81.38 84 LEU A N 1
ATOM 689 C CA . LEU A 1 84 ? 45.390 3.068 -46.278 1.00 81.38 84 LEU A CA 1
ATOM 690 C C . LEU A 1 84 ? 45.099 4.331 -45.459 1.00 81.38 84 LEU A C 1
ATOM 692 O O . LEU A 1 84 ? 46.000 4.882 -44.832 1.00 81.38 84 LEU A O 1
ATOM 696 N N . ALA A 1 85 ? 43.845 4.786 -45.450 1.00 80.81 85 ALA A N 1
ATOM 697 C CA . ALA A 1 85 ? 43.434 5.974 -44.716 1.00 80.81 85 ALA A CA 1
ATOM 698 C C . ALA A 1 85 ? 43.609 5.801 -43.203 1.00 80.81 85 ALA A C 1
ATOM 700 O O . ALA A 1 85 ? 44.043 6.738 -42.551 1.00 80.81 85 ALA A O 1
ATOM 701 N N . VAL A 1 86 ? 43.345 4.614 -42.649 1.00 78.19 86 VAL A N 1
ATOM 702 C CA . VAL A 1 86 ? 43.607 4.294 -41.237 1.00 78.19 86 VAL A CA 1
ATOM 703 C C . VAL A 1 86 ? 45.108 4.233 -40.955 1.00 78.19 86 VAL A C 1
ATOM 705 O O . VAL A 1 86 ? 45.558 4.768 -39.948 1.00 78.19 86 VAL A O 1
ATOM 708 N N . MET A 1 87 ? 45.897 3.633 -41.850 1.00 74.50 87 MET A N 1
ATOM 709 C CA . MET A 1 87 ? 47.353 3.539 -41.702 1.00 74.50 87 MET A CA 1
ATOM 710 C C . MET A 1 87 ? 48.037 4.916 -41.734 1.00 74.50 87 MET A C 1
ATOM 712 O O . MET A 1 87 ? 49.041 5.119 -41.053 1.00 74.50 87 MET A O 1
ATOM 716 N N . TYR A 1 88 ? 47.499 5.858 -42.516 1.00 71.25 88 TYR A N 1
ATOM 717 C CA . TYR A 1 88 ? 48.021 7.222 -42.646 1.00 71.25 88 TYR A CA 1
ATOM 718 C C . TYR A 1 88 ? 47.283 8.263 -41.801 1.00 71.25 88 TYR A C 1
ATOM 720 O O . TYR A 1 88 ? 47.742 9.406 -41.717 1.00 71.25 88 TYR A O 1
ATOM 728 N N . ALA A 1 89 ? 46.169 7.902 -41.164 1.00 72.75 89 ALA A N 1
ATOM 729 C CA . ALA A 1 89 ? 45.521 8.760 -40.192 1.00 72.75 89 ALA A CA 1
ATOM 730 C C . ALA A 1 89 ? 46.476 8.917 -39.010 1.00 72.75 89 ALA A C 1
ATOM 732 O O . ALA A 1 89 ? 46.740 7.978 -38.262 1.00 72.75 89 ALA A O 1
ATOM 733 N N . GLN A 1 90 ? 47.004 10.126 -38.842 1.00 60.22 90 GLN A N 1
ATOM 734 C CA . GLN A 1 90 ? 47.636 10.514 -37.593 1.00 60.22 90 GLN A CA 1
ATOM 735 C C . GLN A 1 90 ? 46.551 10.420 -36.522 1.00 60.22 90 GLN A C 1
ATOM 737 O O . GLN A 1 90 ? 45.651 11.259 -36.470 1.00 60.22 90 GLN A O 1
ATOM 742 N N . CYS A 1 91 ? 46.579 9.346 -35.730 1.00 59.97 91 CYS A N 1
ATOM 743 C CA . CYS A 1 91 ? 45.725 9.215 -34.562 1.00 59.97 91 CYS A CA 1
ATOM 744 C C . CYS A 1 91 ? 45.880 10.496 -33.749 1.00 59.97 91 CYS A C 1
ATOM 746 O O . CYS A 1 91 ? 46.993 10.835 -33.348 1.00 59.97 91 CYS A O 1
ATOM 748 N N . PHE A 1 92 ? 44.779 11.220 -33.556 1.00 53.62 92 PHE A N 1
ATOM 749 C CA . PHE A 1 92 ? 44.752 12.399 -32.708 1.00 53.62 92 PHE A CA 1
ATOM 750 C C . PHE A 1 92 ? 45.188 11.960 -31.311 1.00 53.62 92 PHE A C 1
ATOM 752 O O . PHE A 1 92 ? 44.439 11.304 -30.588 1.00 53.62 92 PHE A O 1
ATOM 759 N N . ASN A 1 93 ? 46.442 12.234 -30.968 1.00 56.62 93 ASN A N 1
ATOM 760 C CA . ASN A 1 93 ? 46.967 11.937 -29.654 1.00 56.62 93 ASN A CA 1
ATOM 761 C C . ASN A 1 93 ? 46.460 13.073 -28.767 1.00 56.62 93 ASN A C 1
ATOM 763 O O . ASN A 1 93 ? 46.982 14.182 -28.823 1.00 56.62 93 ASN A O 1
ATOM 767 N N . GLU A 1 94 ? 45.407 12.829 -27.985 1.00 56.91 94 GLU A N 1
ATOM 768 C CA . GLU A 1 94 ? 44.803 13.852 -27.113 1.00 56.91 94 GLU A CA 1
ATOM 769 C C . GLU A 1 94 ? 45.834 14.506 -26.166 1.00 56.91 94 GLU A C 1
ATOM 771 O O . GLU A 1 94 ? 45.637 15.633 -25.721 1.00 56.91 94 GLU A O 1
ATOM 776 N N . ALA A 1 95 ? 46.973 13.844 -25.924 1.00 56.50 95 ALA A N 1
ATOM 777 C CA . ALA A 1 95 ? 48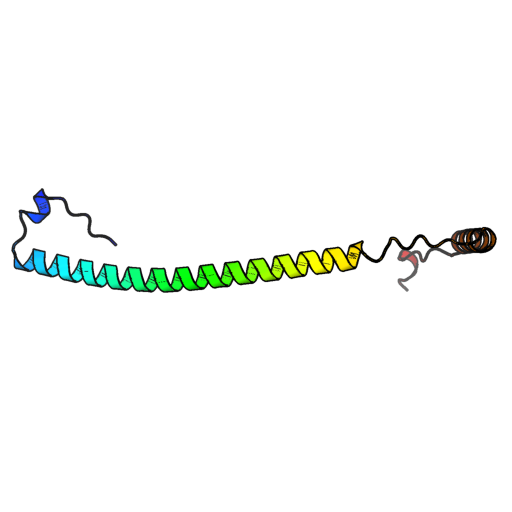.114 14.369 -25.175 1.00 56.50 95 ALA A CA 1
ATOM 778 C C . ALA A 1 95 ? 48.859 15.545 -25.852 1.00 56.50 95 ALA A C 1
ATOM 780 O O . ALA A 1 95 ? 49.548 16.289 -25.159 1.00 56.50 95 ALA A O 1
ATOM 781 N N . GLU A 1 96 ? 48.740 15.737 -27.170 1.00 53.78 96 GLU A N 1
ATOM 782 C CA . GLU A 1 96 ? 49.377 16.845 -27.909 1.00 53.78 96 GLU A CA 1
ATOM 783 C C . GLU A 1 96 ? 48.451 18.065 -28.082 1.00 53.78 96 GLU A C 1
ATOM 785 O O . GLU A 1 96 ? 48.900 19.125 -28.510 1.00 53.78 96 GLU A O 1
ATOM 790 N N . ALA A 1 97 ? 47.167 17.950 -27.721 1.00 60.09 97 ALA A N 1
ATOM 791 C CA . ALA A 1 97 ? 46.159 18.994 -27.931 1.00 60.09 97 ALA A CA 1
ATOM 792 C C . ALA A 1 97 ? 46.095 20.066 -26.820 1.00 60.09 97 ALA A C 1
ATOM 794 O O . ALA A 1 97 ? 45.291 20.992 -26.911 1.00 60.09 97 ALA A O 1
ATOM 795 N N . THR A 1 98 ? 46.924 19.971 -25.774 1.00 50.78 98 THR A N 1
ATOM 796 C CA . THR A 1 98 ? 47.075 21.023 -24.753 1.00 50.78 98 THR A CA 1
ATOM 797 C C . THR A 1 98 ? 48.294 21.902 -25.034 1.00 50.78 98 THR A C 1
ATOM 799 O O . THR A 1 98 ? 49.358 21.675 -24.457 1.00 50.78 98 THR A O 1
ATOM 802 N N . ILE A 1 99 ? 48.120 22.918 -25.886 1.00 46.00 99 ILE A N 1
ATOM 803 C CA . ILE A 1 99 ? 48.896 24.174 -25.881 1.00 46.00 99 ILE A CA 1
ATOM 804 C C . ILE A 1 99 ? 47.915 25.334 -26.030 1.00 46.00 99 ILE A C 1
ATOM 806 O O . ILE A 1 99 ? 47.097 25.288 -26.975 1.00 46.00 99 ILE A O 1
#

Sequence (99 aa):
MALSLSEKQLEKRNKKDLLQLLLESMRSEEELQKQLAVLAAELKRTNQQMQMLLEKWNLAQAERFGRSSEEMNYDSQTYQQLELAVMYAQCFNEAEATI

pLDDT: mean 81.67, std 15.83, range [46.0, 98.38]

Organism: NCBI:txid2840727

Secondary structure (DSSP, 8-state):
------HHHHTTS-HHHHHHHHHHHHHHHHHHHHHHHHHHHHHHHHHHHHHHHHHHHHHHHHHHHTTS-------HHHHHHHHHHHHHS----GGG---

Foldseek 3Di:
DPPDDDPVRVVPDDPVVNVVSVVVNVVVVVVVVVVVVVVVVVVVVVVVVVVVVVVVVVVVVCVVPVPPPPPPPDDPVVVVVVVVCVVPPPPPPVVVVDD